Protein AF-A0AAE0RJI2-F1 (afdb_monomer)

Solvent-accessible surface area (backbone atoms only — not comparable to full-atom values): 6905 Å² total; per-residue (Å²): 132,85,81,91,80,87,67,90,76,57,84,75,58,64,64,73,76,43,55,79,78,56,48,59,52,51,67,76,56,68,64,71,87,71,71,79,82,74,79,78,66,79,65,47,81,42,82,42,79,39,78,49,92,62,34,68,56,55,50,50,55,52,59,70,72,50,71,69,60,59,46,50,56,75,22,37,71,80,96,49,65,40,64,66,55,30,51,49,53,54,52,52,48,54,52,47,54,53,56,72,50,40,43,80,42,80,43,77,85

Nearest PDB structures (foldseek):
  1zbu-assembly2_B  TM=2.950E-01  e=6.692E+00  Homo sapiens

Secondary structure (DSSP, 8-state):
-------S--HHHHTTSS-HHHHHHHHHT---S-------PPPPEEEEEE--TTHHHHHHHHHHS--SHHHHHHTEETTEE-HHHHHHHHHHHHHHHHHHH-EEEEEE-

Mean predicted aligned error: 16.99 Å

Sequence (109 aa):
MEEDGWRTGSCTLFLRYLGPTKRQLAEVYMLPAYRPLVRHSKPVLKQVKTWPAGAISALQDCFECTDWDMFREAATNGETADLKDYKSSVTSYINKCIDDVTVSKSITT

Radius of gyration: 33.74 Å; Cα contacts (8 Å, |Δi|>4): 59; chains: 1; bounding box: 72×52×76 Å

Foldseek 3Di:
DDDDDPPDDPPPVVLVPDPPVVNVVVVVPPPPPDPPPPPPDQWDKDKDWDADPCLVVQLVVVVVPDDLVVLQVVQDDDPDRDPVSSVVVVVVVSVVSSVVRIDIDIDTD

pLDDT: mean 74.76, std 18.96, range [34.97, 95.25]

Organism: NCBI:txid175788

Structure (mmCIF, N/CA/C/O backbone):
data_AF-A0AAE0RJI2-F1
#
_entry.id   AF-A0AAE0RJI2-F1
#
loop_
_atom_site.group_PDB
_atom_site.id
_atom_site.type_symbol
_atom_site.label_atom_id
_atom_site.label_alt_id
_atom_site.label_comp_id
_atom_site.label_asym_id
_atom_site.label_entity_id
_atom_site.label_seq_id
_atom_site.pdbx_PDB_ins_code
_atom_site.Cartn_x
_atom_site.Cartn_y
_atom_site.Cartn_z
_atom_site.occupancy
_atom_site.B_iso_or_equiv
_atom_site.auth_seq_id
_atom_site.auth_comp_id
_atom_site.auth_asym_id
_atom_site.auth_atom_id
_atom_site.pdbx_PDB_model_num
ATOM 1 N N . MET A 1 1 ? -21.348 -42.225 49.341 1.00 36.72 1 MET A N 1
ATOM 2 C CA . MET A 1 1 ? -21.809 -42.720 48.030 1.00 36.72 1 MET A CA 1
ATOM 3 C C . MET A 1 1 ? -23.313 -42.456 4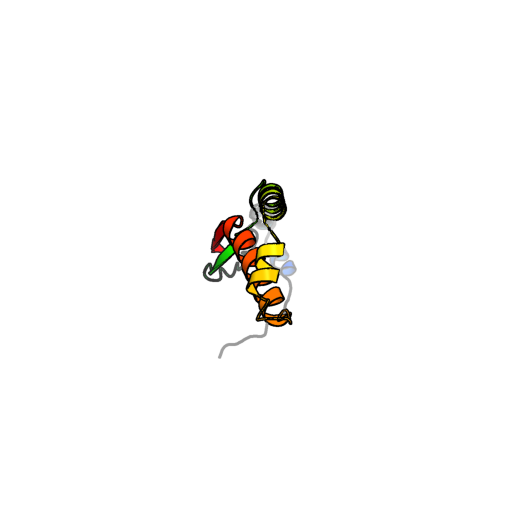7.999 1.00 36.72 1 MET A C 1
ATOM 5 O O . MET A 1 1 ? -24.077 -43.338 48.354 1.00 36.72 1 MET A O 1
ATOM 9 N N . GLU A 1 2 ? -23.827 -41.237 47.840 1.00 39.38 2 GLU A N 1
ATOM 10 C CA . GLU A 1 2 ? -23.393 -40.115 46.987 1.00 39.38 2 GLU A CA 1
ATOM 11 C C . GLU A 1 2 ? -23.169 -40.607 45.554 1.00 39.38 2 GLU A C 1
ATOM 13 O O . GLU A 1 2 ? -22.143 -41.223 45.280 1.00 39.38 2 GLU A O 1
ATOM 18 N N . GLU A 1 3 ? -24.208 -40.584 44.716 1.00 38.78 3 GLU A N 1
ATOM 19 C CA . GLU A 1 3 ? -24.489 -39.454 43.817 1.00 38.78 3 GLU A CA 1
ATOM 20 C C . GLU A 1 3 ? -25.760 -39.723 42.973 1.00 38.78 3 GLU A C 1
ATOM 22 O O . GLU A 1 3 ? -26.012 -40.831 42.503 1.00 38.78 3 GLU A O 1
ATOM 27 N N . ASP A 1 4 ? -26.543 -38.656 42.813 1.00 38.66 4 ASP A N 1
ATOM 28 C CA . ASP A 1 4 ? -27.235 -38.216 41.597 1.00 38.66 4 ASP A CA 1
ATOM 29 C C . ASP A 1 4 ? -28.350 -39.017 40.922 1.00 38.66 4 ASP A C 1
ATOM 31 O O . ASP A 1 4 ? -28.172 -40.013 40.225 1.00 38.66 4 ASP A O 1
ATOM 35 N N . GLY A 1 5 ? -29.534 -38.400 40.946 1.00 34.97 5 GLY A N 1
ATOM 36 C CA . GLY A 1 5 ? -30.610 -38.770 40.037 1.00 34.97 5 GLY A CA 1
ATOM 37 C C . GLY A 1 5 ? -31.825 -37.852 40.009 1.00 34.97 5 GLY A C 1
ATOM 38 O O . GLY A 1 5 ? -32.841 -38.255 39.449 1.00 34.97 5 GLY A O 1
ATOM 39 N N . TRP A 1 6 ? -31.781 -36.634 40.564 1.00 35.44 6 TRP A N 1
ATOM 40 C CA . TRP A 1 6 ? -32.912 -35.703 40.437 1.00 35.44 6 TRP A CA 1
ATOM 41 C C . TRP A 1 6 ? -32.786 -34.910 39.143 1.00 35.44 6 TRP A C 1
ATOM 43 O O . TRP A 1 6 ? -32.429 -33.736 39.079 1.00 35.44 6 TRP A O 1
ATOM 53 N N . ARG A 1 7 ? -33.096 -35.662 38.090 1.00 42.25 7 ARG A N 1
ATOM 54 C CA . ARG A 1 7 ? -33.506 -35.225 36.766 1.00 42.25 7 ARG A CA 1
ATOM 55 C C . ARG A 1 7 ? -34.509 -34.074 36.915 1.00 42.25 7 ARG A C 1
ATOM 57 O O . ARG A 1 7 ? -35.538 -34.234 37.563 1.00 42.25 7 ARG A O 1
ATOM 64 N N . THR A 1 8 ? -34.164 -32.929 36.329 1.00 49.72 8 THR A N 1
ATOM 65 C CA . THR A 1 8 ? -35.064 -31.877 35.818 1.00 49.72 8 THR A CA 1
ATOM 66 C C . THR A 1 8 ? -36.531 -32.039 36.228 1.00 49.72 8 THR A C 1
ATOM 68 O O . THR A 1 8 ? -37.299 -32.733 35.563 1.00 49.72 8 THR A O 1
ATOM 71 N N . GLY A 1 9 ? -36.932 -31.386 37.314 1.00 43.62 9 GLY A N 1
ATOM 72 C CA . GLY A 1 9 ? -38.291 -31.514 37.813 1.00 43.62 9 GLY A CA 1
ATOM 73 C C . GLY A 1 9 ? -38.699 -30.341 38.680 1.00 43.62 9 GLY A C 1
ATOM 74 O O . GLY A 1 9 ? -38.652 -30.418 39.898 1.00 43.62 9 GLY A O 1
ATOM 75 N N . SER A 1 10 ? -39.221 -29.303 38.027 1.00 45.28 10 SER A N 1
ATOM 76 C CA . SER A 1 10 ? -40.241 -28.426 38.608 1.00 45.28 10 SER A CA 1
ATOM 77 C C . SER A 1 10 ? -39.755 -27.355 39.602 1.00 45.28 10 SER A C 1
ATOM 79 O O . SER A 1 10 ? -40.109 -27.368 40.780 1.00 45.28 10 SER A O 1
ATOM 81 N N . CYS A 1 11 ? -39.111 -26.296 39.089 1.00 43.69 11 CYS A N 1
ATOM 82 C CA . CYS A 1 11 ? -39.137 -24.979 39.759 1.00 43.69 11 CYS A CA 1
ATOM 83 C C . CYS A 1 11 ? -40.581 -24.515 40.057 1.00 43.69 11 CYS A C 1
ATOM 85 O O . CYS A 1 11 ? -40.821 -23.753 40.989 1.00 43.69 11 CYS A O 1
ATOM 87 N N . THR A 1 12 ? -41.563 -25.029 39.313 1.00 47.31 12 THR A N 1
ATOM 88 C CA . THR A 1 12 ? -42.997 -24.787 39.501 1.00 47.31 12 THR A CA 1
ATOM 89 C C . THR A 1 12 ? -43.603 -25.426 40.755 1.00 47.31 12 THR A C 1
ATOM 91 O O . THR A 1 12 ? -44.643 -24.952 41.211 1.00 47.31 12 THR A O 1
ATOM 94 N N . LEU A 1 13 ? -42.994 -26.459 41.358 1.00 45.56 13 LEU A N 1
ATOM 95 C CA . LEU A 1 13 ? -43.565 -27.081 42.564 1.00 45.56 13 LEU A CA 1
ATOM 96 C C . LEU A 1 13 ? -43.234 -26.314 43.854 1.00 45.56 13 LEU A C 1
ATOM 98 O O . LEU A 1 13 ? -44.022 -26.349 44.801 1.00 45.56 13 LEU A O 1
ATOM 102 N N . PHE A 1 14 ? -42.114 -25.586 43.896 1.00 49.41 14 PHE A N 1
ATOM 103 C CA . PHE A 1 14 ? -41.645 -24.922 45.121 1.00 49.41 14 PHE A CA 1
ATOM 104 C C . PHE A 1 14 ? -42.508 -23.712 45.523 1.00 49.41 14 PHE A C 1
ATOM 106 O O . PHE A 1 14 ? -42.662 -23.411 46.705 1.00 49.41 14 PHE A O 1
ATOM 113 N N . LEU A 1 15 ? -43.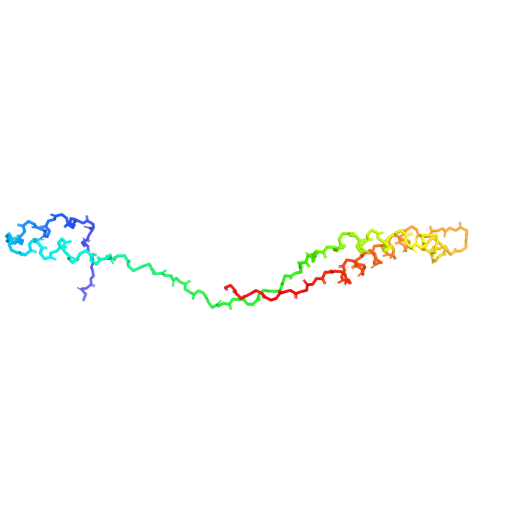157 -23.058 44.554 1.00 48.69 15 LEU A N 1
ATOM 114 C CA . LEU A 1 15 ? -44.044 -21.915 44.806 1.00 48.69 15 LEU A CA 1
ATOM 115 C C . LEU A 1 15 ? -45.398 -22.319 45.410 1.00 48.69 15 LEU A C 1
ATOM 117 O O . LEU A 1 15 ? -46.065 -21.501 46.049 1.00 48.69 15 LEU A O 1
ATOM 121 N N . ARG A 1 16 ? -45.814 -23.584 45.254 1.00 50.44 16 ARG A N 1
ATOM 122 C CA . ARG A 1 16 ? -47.115 -24.059 45.752 1.00 50.44 16 ARG A CA 1
ATOM 123 C C . ARG A 1 16 ? -47.114 -24.301 47.266 1.00 50.44 16 ARG A C 1
ATOM 125 O O . ARG A 1 16 ? -48.156 -24.121 47.889 1.00 50.44 16 ARG A O 1
ATOM 132 N N . TYR A 1 17 ? -45.951 -24.612 47.847 1.00 51.16 17 TYR A N 1
ATOM 133 C CA . TYR A 1 17 ? -45.755 -24.850 49.288 1.00 51.16 17 TYR A CA 1
ATOM 134 C C . TYR A 1 17 ? -45.560 -23.579 50.122 1.00 51.16 17 TYR A C 1
ATOM 136 O O . TYR A 1 17 ? -45.652 -23.614 51.348 1.00 51.16 17 TYR A O 1
ATOM 144 N N . LEU A 1 18 ? -45.294 -22.444 49.480 1.00 52.84 18 LEU A N 1
ATOM 145 C CA . LEU A 1 18 ? -45.110 -21.175 50.169 1.00 52.84 18 LEU A CA 1
ATOM 146 C C . LEU A 1 18 ? -46.473 -20.492 50.325 1.00 52.84 18 LEU A C 1
ATOM 148 O O . LEU A 1 18 ? -47.169 -20.235 49.341 1.00 52.84 18 LEU A O 1
ATOM 152 N N . GLY A 1 19 ? -46.871 -20.232 51.575 1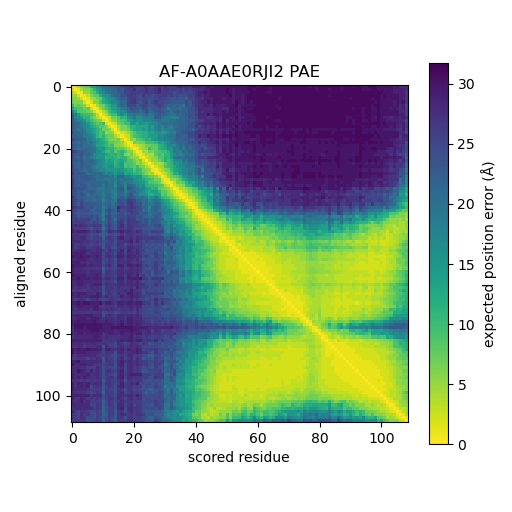.00 59.72 19 GLY A N 1
ATOM 153 C CA . GLY A 1 19 ? -48.088 -19.488 51.906 1.00 59.72 19 GLY A CA 1
ATOM 154 C C . GLY A 1 19 ? -48.104 -18.077 51.290 1.00 59.72 19 GLY A C 1
ATOM 155 O O . GLY A 1 19 ? -47.058 -17.575 50.871 1.00 59.72 19 GLY A O 1
ATOM 156 N N . PRO A 1 20 ? -49.274 -17.416 51.236 1.00 57.84 20 PRO A N 1
ATOM 157 C CA . PRO A 1 20 ? -49.498 -16.187 50.462 1.00 57.84 20 PRO A CA 1
ATOM 158 C C . PRO A 1 20 ? -48.497 -15.058 50.765 1.00 57.84 20 PRO A C 1
ATOM 160 O O . PRO A 1 20 ? -48.058 -14.365 49.852 1.00 57.84 20 PRO A O 1
ATOM 163 N N . THR A 1 21 ? -48.037 -14.938 52.011 1.00 54.53 21 THR A N 1
ATOM 164 C CA . THR A 1 21 ? -47.059 -13.927 52.449 1.00 54.53 21 THR A CA 1
ATOM 165 C C . THR A 1 21 ? -45.642 -14.170 51.918 1.00 54.53 21 THR A C 1
ATOM 167 O O . THR A 1 21 ? -44.883 -13.229 51.717 1.00 54.53 21 THR A O 1
ATOM 170 N N . LYS A 1 22 ? -45.267 -15.431 51.664 1.00 54.22 22 LYS A N 1
ATOM 171 C CA . LYS A 1 22 ? -43.936 -15.794 51.147 1.00 54.22 22 LYS A CA 1
ATOM 172 C C . LYS A 1 22 ? -43.855 -15.748 49.619 1.00 54.22 22 LYS A C 1
ATOM 174 O O . LYS A 1 22 ? -42.755 -15.690 49.081 1.00 54.22 22 LYS A O 1
ATOM 179 N N . ARG A 1 23 ? -45.002 -15.741 48.927 1.00 54.47 23 ARG A N 1
ATOM 180 C CA . ARG A 1 23 ? -45.076 -15.598 47.462 1.00 54.47 23 ARG A CA 1
ATOM 181 C C . ARG A 1 23 ? -44.723 -14.182 47.011 1.00 54.47 23 ARG A C 1
ATOM 183 O O . ARG A 1 23 ? -43.927 -14.035 46.095 1.00 54.47 23 ARG A O 1
ATOM 190 N N . GLN A 1 24 ? -45.220 -13.161 47.712 1.00 56.44 24 GLN A N 1
ATOM 191 C CA . GLN A 1 24 ? -44.918 -11.763 47.372 1.00 56.44 24 GLN A CA 1
ATOM 192 C C . GLN A 1 24 ? -43.441 -11.401 47.567 1.00 56.44 24 GLN A C 1
ATOM 194 O O . GLN A 1 24 ? -42.879 -10.634 46.793 1.00 56.44 24 GLN A O 1
ATOM 199 N N . LEU A 1 25 ? -42.775 -12.002 48.558 1.00 52.41 25 LEU A N 1
ATOM 200 C CA . LEU A 1 25 ? -41.336 -11.816 48.749 1.00 52.41 25 LEU A CA 1
ATOM 201 C C . LEU A 1 25 ? -40.522 -12.424 47.599 1.00 52.41 25 LEU A C 1
ATOM 203 O O . LEU A 1 25 ? -39.526 -11.837 47.206 1.00 52.41 25 LEU A O 1
ATOM 207 N N . ALA A 1 26 ? -40.944 -13.553 47.024 1.00 54.59 26 ALA A N 1
ATOM 208 C CA . ALA A 1 26 ? -40.243 -14.175 45.898 1.00 54.59 26 ALA A CA 1
ATOM 209 C C . ALA A 1 26 ? -40.403 -13.392 44.580 1.00 54.59 26 ALA A C 1
ATOM 211 O O . ALA A 1 26 ? -39.490 -13.390 43.761 1.00 54.59 26 ALA A O 1
ATOM 212 N N . GLU A 1 27 ? -41.534 -12.707 44.390 1.00 55.91 27 GLU A N 1
ATOM 213 C CA . GLU A 1 27 ? -41.794 -11.867 43.212 1.00 55.91 27 GLU A CA 1
ATOM 214 C C . GLU A 1 27 ? -41.013 -10.543 43.261 1.00 55.91 27 GLU A C 1
ATOM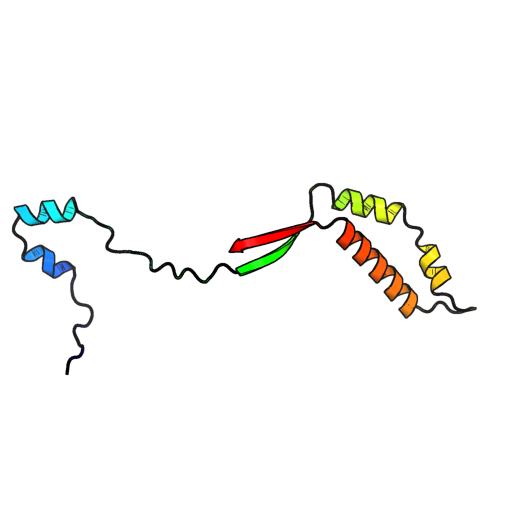 216 O O . GLU A 1 27 ? -40.480 -10.096 42.248 1.00 55.91 27 GLU A O 1
ATOM 221 N N . VAL A 1 28 ? -40.850 -9.962 44.457 1.00 60.69 28 VAL A N 1
ATOM 222 C CA . VAL A 1 28 ? -40.001 -8.775 44.676 1.00 60.69 28 VAL A CA 1
ATOM 223 C C . VAL A 1 28 ? -38.504 -9.134 44.671 1.00 60.69 28 VAL A C 1
ATOM 225 O O . VAL A 1 28 ? -37.687 -8.346 44.202 1.00 60.69 28 VAL A O 1
ATOM 228 N N . TYR A 1 29 ? -38.130 -10.339 45.119 1.00 58.12 29 TYR A N 1
ATOM 229 C CA . TYR A 1 29 ? -36.762 -10.876 45.054 1.00 58.12 29 TYR A CA 1
ATOM 230 C C . TYR A 1 29 ? -36.522 -11.727 43.798 1.00 58.12 29 TYR A C 1
ATOM 232 O O . TYR A 1 29 ? -35.873 -12.775 43.872 1.00 58.12 29 TYR A O 1
ATOM 240 N N . MET A 1 30 ? -36.974 -11.262 42.627 1.00 57.59 30 MET A N 1
ATOM 241 C CA . MET A 1 30 ? -36.462 -11.739 41.336 1.00 57.59 30 MET A CA 1
ATOM 242 C C . MET A 1 30 ? -34.984 -11.346 41.181 1.00 57.59 30 MET A C 1
ATOM 244 O O . MET A 1 30 ? -34.600 -10.517 40.360 1.00 57.59 30 MET A O 1
ATOM 248 N N . LEU A 1 31 ? -34.125 -11.956 41.993 1.00 61.69 31 LEU A N 1
ATOM 249 C CA . LEU A 1 31 ? -32.715 -12.060 41.694 1.00 61.69 31 LEU A CA 1
ATOM 250 C C . LEU A 1 31 ? -32.637 -12.912 40.428 1.00 61.69 31 LEU A C 1
ATOM 252 O O . LEU A 1 31 ? -33.164 -14.030 40.431 1.00 61.69 31 LEU A O 1
ATOM 256 N N . PRO A 1 32 ? -32.011 -12.431 39.343 1.00 52.31 32 PRO A N 1
ATOM 257 C CA . PRO A 1 32 ? -31.749 -13.293 38.214 1.00 52.31 32 PRO A CA 1
ATOM 258 C C . PRO A 1 32 ? -30.882 -14.438 38.741 1.00 52.31 32 PRO A C 1
ATOM 260 O O . PRO A 1 32 ? -29.702 -14.267 39.037 1.00 52.31 32 PRO A O 1
ATOM 263 N N . ALA A 1 33 ? -31.474 -15.629 38.865 1.00 57.12 33 ALA A N 1
ATOM 264 C CA . ALA A 1 33 ? -30.762 -16.865 39.194 1.00 57.12 33 ALA A CA 1
ATOM 265 C C . ALA A 1 33 ? -29.725 -17.229 38.112 1.00 57.12 33 ALA A C 1
ATOM 267 O O . ALA A 1 33 ? -28.973 -18.191 38.238 1.00 57.12 33 ALA A O 1
ATOM 268 N N . TYR A 1 34 ? -29.672 -16.435 37.046 1.00 59.62 34 TYR A N 1
ATOM 269 C CA . TYR A 1 34 ? -28.684 -16.498 36.004 1.00 59.62 34 TYR A CA 1
ATOM 270 C C . TYR A 1 34 ? -27.486 -15.610 36.351 1.00 59.62 34 TYR A C 1
ATOM 272 O O . TYR A 1 34 ? -27.446 -14.423 36.028 1.00 59.62 34 TYR A O 1
ATOM 280 N N . ARG A 1 35 ? -26.477 -16.203 36.995 1.00 61.50 35 ARG A N 1
ATOM 281 C CA . ARG A 1 35 ? -25.108 -15.683 36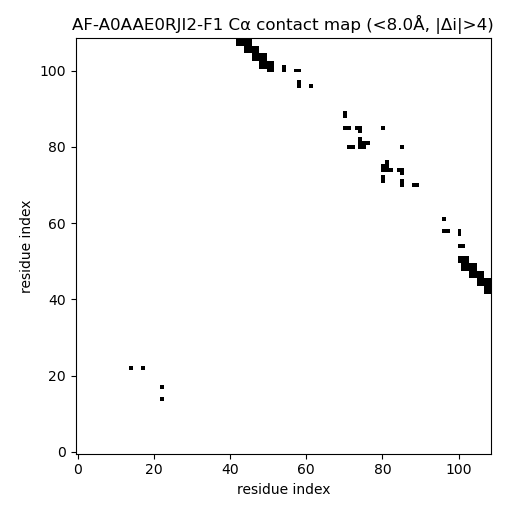.917 1.00 61.50 35 ARG A CA 1
ATOM 282 C C . ARG A 1 35 ? -24.510 -16.226 35.621 1.00 61.50 35 ARG A C 1
ATOM 284 O O . ARG A 1 35 ? -24.214 -17.422 35.583 1.00 61.50 35 ARG A O 1
ATOM 291 N N . PRO A 1 36 ? -24.346 -15.422 34.556 1.00 60.56 36 PRO A N 1
ATOM 292 C CA . PRO A 1 36 ? -23.611 -15.889 33.394 1.00 60.56 36 PRO A CA 1
ATOM 293 C C . PRO A 1 36 ? -22.210 -16.286 33.861 1.00 60.56 36 PRO A C 1
ATOM 295 O O . PRO A 1 36 ? -21.463 -15.467 34.396 1.00 60.56 36 PRO A O 1
ATOM 298 N N . LEU A 1 37 ? -21.865 -17.561 33.686 1.00 63.50 37 LEU A N 1
ATOM 299 C CA . LEU A 1 37 ? -20.499 -18.051 33.831 1.00 63.50 37 LEU A CA 1
ATOM 300 C C . LEU A 1 37 ? -19.695 -17.492 32.653 1.00 63.50 37 LEU A C 1
ATOM 302 O O . LEU A 1 37 ? -19.424 -18.195 31.680 1.00 63.50 37 LEU A O 1
ATOM 306 N N . VAL A 1 38 ? -19.363 -16.200 32.706 1.00 65.56 38 VAL A N 1
ATOM 307 C CA . VAL A 1 38 ? -18.441 -15.588 31.754 1.00 65.56 38 VAL A CA 1
ATOM 308 C C . VAL A 1 38 ? -17.088 -16.219 32.035 1.00 65.56 38 VAL A C 1
ATOM 310 O O . VAL A 1 38 ? -16.392 -15.874 32.989 1.00 65.56 38 VAL A O 1
ATOM 313 N N . ARG A 1 39 ? -16.738 -17.217 31.224 1.00 58.03 39 ARG A N 1
ATOM 314 C CA . ARG A 1 39 ? -15.386 -17.755 31.170 1.00 58.03 39 ARG A CA 1
ATOM 315 C C . ARG A 1 39 ? -14.496 -16.641 30.633 1.00 58.03 39 ARG A C 1
ATOM 317 O O . ARG A 1 39 ? -14.321 -16.518 29.427 1.00 58.03 39 ARG A O 1
ATOM 324 N N . HIS A 1 40 ? -13.965 -15.818 31.531 1.00 63.59 40 HIS A N 1
ATOM 325 C CA . HIS A 1 40 ? -12.867 -14.921 31.210 1.00 63.59 40 HIS A CA 1
ATOM 326 C C . HIS A 1 40 ? -11.656 -15.799 30.887 1.00 63.59 40 HIS A C 1
ATOM 328 O O . HIS A 1 40 ? -10.921 -16.232 31.776 1.00 63.59 40 HIS A O 1
ATOM 334 N N . SER A 1 41 ? -11.473 -16.128 29.608 1.00 67.75 41 SER A N 1
ATOM 335 C CA . SER A 1 41 ? -10.159 -16.538 29.130 1.00 67.75 41 SER A CA 1
ATOM 336 C C . SER A 1 41 ? -9.181 -15.414 29.446 1.00 67.75 41 SER A C 1
ATOM 338 O O . SER A 1 41 ? -9.553 -14.240 29.412 1.00 67.75 41 SER A O 1
ATOM 340 N N . LYS A 1 42 ? -7.935 -15.764 29.777 1.00 74.81 42 LYS A N 1
ATOM 341 C CA . LYS A 1 42 ? -6.900 -14.750 29.983 1.00 74.81 42 LYS A CA 1
ATOM 342 C C . LYS A 1 42 ? -6.846 -13.856 28.743 1.00 74.81 42 LYS A C 1
ATOM 344 O O . LYS A 1 42 ? -6.795 -14.418 27.644 1.00 74.81 42 LYS A O 1
ATOM 349 N N . PRO A 1 43 ? -6.864 -12.525 28.915 1.00 74.00 43 PRO A N 1
ATOM 350 C CA . PRO A 1 43 ? -6.874 -11.643 27.777 1.00 74.00 43 PRO A CA 1
ATOM 351 C C . PRO A 1 43 ? -5.642 -11.890 26.909 1.00 74.00 43 PRO A C 1
ATOM 353 O O . PRO A 1 43 ? -4.518 -11.924 27.420 1.00 74.00 43 PRO A O 1
ATOM 356 N N . VAL A 1 44 ? -5.850 -12.104 25.612 1.00 81.75 44 VAL A N 1
ATOM 357 C CA . VAL A 1 44 ? -4.754 -12.354 24.669 1.00 81.75 44 VAL A CA 1
ATOM 358 C C . VAL A 1 44 ? -4.412 -11.047 23.978 1.00 81.75 44 VAL A C 1
ATOM 360 O O . VAL A 1 44 ? -5.271 -10.415 23.363 1.00 81.75 44 VAL A O 1
ATOM 363 N N . LEU A 1 45 ? -3.140 -10.657 24.056 1.00 81.62 45 LEU A N 1
ATOM 364 C CA . LEU A 1 45 ? -2.618 -9.536 23.289 1.00 81.62 45 LEU A CA 1
ATOM 365 C C . LEU A 1 45 ? -2.545 -9.937 21.813 1.00 81.62 45 LEU A C 1
ATOM 367 O O . LEU A 1 45 ? -1.787 -10.835 21.443 1.00 81.62 45 LEU A O 1
ATOM 371 N N . LYS A 1 46 ? -3.321 -9.264 20.967 1.00 84.81 46 LYS A N 1
ATOM 372 C CA . LYS A 1 46 ? -3.278 -9.432 19.513 1.00 84.81 46 LYS A CA 1
ATOM 373 C C . LYS A 1 46 ? -2.718 -8.170 18.878 1.00 84.81 46 LYS A C 1
ATOM 375 O O . LYS A 1 46 ? -3.191 -7.072 19.162 1.00 84.81 46 LYS A O 1
ATOM 380 N N . GLN A 1 47 ? -1.724 -8.326 18.011 1.00 83.94 47 GLN A N 1
ATOM 381 C CA . GLN A 1 47 ? -1.270 -7.240 17.150 1.00 83.94 47 GLN A CA 1
ATOM 382 C C . GLN A 1 47 ? -2.078 -7.250 15.858 1.00 83.94 47 GLN A C 1
ATOM 384 O O . GLN A 1 47 ? -2.169 -8.273 15.182 1.00 83.94 47 GLN A O 1
ATOM 389 N N . VAL A 1 48 ? -2.669 -6.105 15.528 1.00 86.25 48 VAL A N 1
ATOM 390 C CA . VAL A 1 48 ? -3.457 -5.919 14.310 1.00 86.25 48 VAL A CA 1
ATOM 391 C C . VAL A 1 48 ? -2.881 -4.743 13.534 1.00 86.25 48 VAL A C 1
ATOM 393 O O . VAL A 1 48 ? -2.793 -3.632 14.059 1.00 86.25 48 VAL A O 1
ATOM 396 N N . LYS A 1 49 ? -2.506 -4.976 12.272 1.00 89.00 49 LYS A N 1
ATOM 397 C CA . LYS A 1 49 ? -2.182 -3.896 11.333 1.00 89.00 49 LYS A CA 1
ATOM 398 C C . LYS A 1 49 ? -3.483 -3.265 10.845 1.00 89.00 49 LYS A C 1
ATOM 400 O O . LYS A 1 49 ? -4.392 -3.970 10.414 1.00 89.00 49 LYS A O 1
ATOM 405 N N . THR A 1 50 ? -3.593 -1.948 10.958 1.00 89.69 50 THR A N 1
ATOM 406 C CA . THR A 1 50 ? -4.771 -1.181 10.534 1.00 89.69 50 THR A CA 1
ATOM 407 C C . THR A 1 50 ? -4.353 -0.059 9.596 1.00 89.69 50 THR A C 1
ATOM 409 O O . THR A 1 50 ? -3.345 0.605 9.829 1.00 89.69 50 THR A O 1
ATOM 412 N N . TRP A 1 51 ? -5.168 0.179 8.573 1.00 92.25 51 TRP A N 1
ATOM 413 C CA . TRP A 1 51 ? -5.036 1.304 7.655 1.00 92.25 51 TRP A CA 1
ATOM 414 C C . TRP A 1 51 ? -5.568 2.590 8.307 1.00 92.25 51 TRP A C 1
ATOM 416 O O . TRP A 1 51 ? -6.756 2.642 8.644 1.00 92.25 51 TRP A O 1
ATOM 426 N N . PRO A 1 52 ? -4.725 3.609 8.551 1.00 89.62 52 PRO A N 1
ATOM 427 C CA . PRO A 1 52 ? -5.184 4.895 9.062 1.00 89.62 52 PRO A CA 1
ATOM 428 C C . PRO A 1 52 ? -5.947 5.693 7.991 1.00 89.62 52 PRO A C 1
ATOM 430 O O . PRO A 1 52 ? -5.913 5.383 6.798 1.00 89.62 52 PRO A O 1
ATOM 433 N N . ALA A 1 53 ? -6.645 6.749 8.417 1.00 92.12 53 ALA A N 1
ATOM 434 C CA . ALA A 1 53 ? -7.279 7.681 7.488 1.00 92.12 53 ALA A CA 1
ATOM 435 C C . ALA A 1 53 ? -6.216 8.325 6.583 1.00 92.12 53 ALA A C 1
ATOM 437 O O . ALA A 1 53 ? -5.161 8.731 7.062 1.00 92.12 53 ALA A O 1
ATOM 438 N N . GLY A 1 54 ? -6.486 8.392 5.278 1.00 90.25 54 GLY A N 1
ATOM 439 C CA . GLY A 1 54 ? -5.537 8.918 4.292 1.00 90.25 54 GLY A CA 1
ATOM 440 C C . GLY A 1 54 ? -4.473 7.923 3.814 1.00 90.25 54 GLY A C 1
ATOM 441 O O . GLY A 1 54 ? -3.733 8.251 2.895 1.00 90.25 54 GLY A O 1
ATOM 442 N N . ALA A 1 55 ? -4.426 6.695 4.343 1.00 92.19 55 ALA A N 1
ATOM 443 C CA . ALA A 1 55 ? -3.431 5.709 3.915 1.00 92.19 55 ALA A CA 1
ATOM 444 C C . ALA A 1 55 ? -3.550 5.317 2.434 1.00 92.19 55 ALA A C 1
ATOM 446 O O . ALA A 1 55 ? -2.549 5.036 1.788 1.00 92.19 55 ALA A O 1
ATOM 447 N N . ILE A 1 56 ? -4.770 5.335 1.885 1.00 92.12 56 ILE A N 1
ATOM 448 C CA . ILE A 1 56 ? -5.006 5.091 0.456 1.00 92.12 56 ILE A CA 1
ATOM 449 C C . ILE A 1 56 ? -4.399 6.216 -0.389 1.00 92.12 56 ILE A C 1
ATOM 451 O O . ILE A 1 56 ? -3.702 5.921 -1.349 1.00 92.12 56 ILE A O 1
ATOM 455 N N . SER A 1 57 ? -4.607 7.480 0.000 1.00 93.19 57 SER A N 1
ATOM 456 C CA . SER A 1 57 ? -4.015 8.637 -0.688 1.00 93.19 57 SER A CA 1
ATOM 457 C C . SER A 1 57 ? -2.493 8.566 -0.644 1.00 93.19 57 SER A C 1
ATOM 459 O O . SER A 1 57 ? -1.847 8.666 -1.674 1.00 93.19 57 SER A O 1
ATOM 461 N N . ALA A 1 58 ? -1.922 8.284 0.530 1.00 91.94 58 ALA A N 1
ATOM 462 C CA . ALA A 1 58 ? -0.478 8.157 0.682 1.00 91.94 58 ALA A CA 1
ATOM 463 C C . ALA A 1 58 ? 0.112 7.011 -0.164 1.00 91.94 58 ALA A C 1
ATOM 465 O O . ALA A 1 58 ? 1.206 7.153 -0.703 1.00 91.94 58 ALA A O 1
ATOM 466 N N . LEU A 1 59 ? -0.602 5.887 -0.321 1.00 94.25 59 LEU A N 1
ATOM 467 C CA . LEU A 1 59 ? -0.189 4.824 -1.246 1.00 94.25 59 LEU A CA 1
ATOM 468 C C . LEU A 1 59 ? -0.261 5.258 -2.706 1.00 94.25 59 LEU A C 1
ATOM 470 O O . LEU A 1 59 ? 0.644 4.934 -3.469 1.00 94.25 59 LEU A O 1
ATOM 474 N N . GLN A 1 60 ? -1.333 5.951 -3.093 1.00 93.94 60 GLN A N 1
ATOM 475 C CA . GLN A 1 60 ? -1.497 6.459 -4.454 1.00 93.94 60 GLN A CA 1
ATOM 476 C C . GLN A 1 60 ? -0.352 7.407 -4.804 1.00 93.94 60 GLN A C 1
ATOM 478 O O . GLN A 1 60 ? 0.349 7.156 -5.780 1.00 93.94 60 GLN A O 1
ATOM 483 N N . ASP A 1 61 ? -0.079 8.388 -3.942 1.00 93.94 61 ASP A N 1
ATOM 484 C CA . ASP A 1 61 ? 1.027 9.333 -4.115 1.00 93.94 61 ASP A CA 1
ATOM 485 C C . ASP A 1 61 ? 2.375 8.599 -4.222 1.00 93.94 61 ASP A C 1
ATOM 487 O O . ASP A 1 61 ? 3.209 8.918 -5.071 1.00 93.94 61 ASP A O 1
ATOM 491 N N . CYS A 1 62 ? 2.583 7.567 -3.393 1.00 92.19 62 CYS A N 1
ATOM 492 C CA . CYS A 1 62 ? 3.797 6.756 -3.419 1.00 92.19 62 CYS A CA 1
ATOM 493 C C . CYS A 1 62 ? 3.975 6.040 -4.767 1.00 92.19 62 CYS A C 1
ATOM 495 O O . CYS A 1 62 ? 5.062 6.084 -5.341 1.00 92.19 62 CYS A O 1
ATOM 497 N N . PHE A 1 63 ? 2.916 5.435 -5.309 1.00 92.94 63 PHE A N 1
ATOM 498 C CA . PHE A 1 63 ? 2.968 4.719 -6.587 1.00 92.94 63 PHE A CA 1
ATOM 499 C C . PHE A 1 63 ? 3.041 5.642 -7.806 1.00 92.94 63 PHE A C 1
ATOM 501 O O . PHE A 1 63 ? 3.665 5.266 -8.798 1.00 92.94 63 PHE A O 1
ATOM 508 N N . GLU A 1 64 ? 2.452 6.837 -7.737 1.00 93.75 64 GLU A N 1
ATOM 509 C CA . GLU A 1 64 ? 2.547 7.853 -8.793 1.00 93.75 64 GLU A CA 1
ATOM 510 C C . GLU A 1 64 ? 3.950 8.461 -8.884 1.00 93.75 64 GLU A C 1
ATOM 512 O O . GLU A 1 64 ? 4.443 8.717 -9.980 1.00 93.75 64 GLU A O 1
ATOM 517 N N . CYS A 1 65 ? 4.619 8.649 -7.745 1.00 90.56 65 CYS A N 1
ATOM 518 C CA . CYS A 1 65 ? 5.982 9.180 -7.703 1.00 90.56 65 CYS A CA 1
ATOM 519 C C . CYS A 1 65 ? 7.062 8.121 -7.982 1.00 90.56 65 CYS A C 1
ATOM 521 O O . CYS A 1 65 ? 8.242 8.462 -8.073 1.00 90.56 65 CYS A O 1
ATOM 523 N N . THR A 1 66 ? 6.692 6.840 -8.062 1.00 92.50 66 THR A N 1
ATOM 524 C CA . THR A 1 66 ? 7.652 5.749 -8.248 1.00 92.50 66 THR A CA 1
ATOM 525 C C . THR A 1 66 ? 8.027 5.596 -9.715 1.00 92.50 66 THR A C 1
ATOM 527 O O . THR A 1 66 ? 7.169 5.374 -10.567 1.00 92.50 66 THR A O 1
ATOM 530 N N . ASP A 1 67 ? 9.328 5.622 -9.997 1.00 93.12 67 ASP A N 1
ATOM 531 C CA . ASP A 1 67 ? 9.859 5.219 -11.294 1.00 93.12 67 ASP A CA 1
ATOM 532 C C . ASP A 1 67 ? 9.858 3.685 -11.416 1.00 93.12 67 ASP A C 1
ATOM 534 O O . ASP A 1 67 ? 10.650 2.976 -10.785 1.00 93.12 67 ASP A O 1
ATOM 538 N N . TRP A 1 68 ? 8.929 3.164 -12.219 1.00 91.88 68 TRP A N 1
ATOM 539 C CA . TRP A 1 68 ? 8.769 1.729 -12.451 1.00 91.88 68 TRP A CA 1
ATOM 540 C C . TRP A 1 68 ? 9.818 1.148 -13.403 1.00 91.88 68 TRP A C 1
ATOM 542 O O . TRP A 1 68 ? 10.064 -0.065 -13.364 1.00 91.88 68 TRP A O 1
ATOM 552 N N . ASP A 1 69 ? 10.442 1.982 -14.237 1.00 90.50 69 ASP A N 1
ATOM 553 C CA . ASP A 1 69 ? 11.459 1.535 -15.186 1.00 90.50 69 ASP A CA 1
ATOM 554 C C . ASP A 1 69 ? 12.783 1.243 -14.481 1.00 90.50 69 ASP A C 1
ATOM 556 O O . ASP A 1 69 ? 13.466 0.288 -14.853 1.00 90.50 69 ASP A O 1
ATOM 560 N N . MET A 1 70 ? 13.060 1.903 -13.354 1.00 91.38 70 MET A N 1
ATOM 561 C CA . MET A 1 70 ? 14.192 1.566 -12.482 1.00 91.38 70 MET A CA 1
ATOM 562 C C . MET A 1 70 ? 14.198 0.081 -12.065 1.00 91.38 70 MET A C 1
ATOM 564 O O . MET A 1 70 ? 15.254 -0.550 -12.014 1.00 91.38 70 MET A O 1
ATOM 568 N N . PHE A 1 71 ? 13.031 -0.522 -11.800 1.00 90.38 71 PHE A N 1
ATOM 569 C CA . PHE A 1 71 ? 12.948 -1.954 -11.474 1.00 90.38 71 PHE A CA 1
ATOM 570 C C . PHE A 1 71 ? 13.248 -2.841 -12.684 1.00 90.38 71 PHE A C 1
ATOM 572 O O . PHE A 1 71 ? 13.817 -3.924 -12.537 1.00 90.38 71 PHE A O 1
ATOM 579 N N . ARG A 1 72 ? 12.857 -2.397 -13.882 1.00 87.56 72 ARG A N 1
ATOM 580 C CA . ARG A 1 72 ? 13.111 -3.111 -15.137 1.00 87.56 72 ARG A CA 1
ATOM 581 C C . ARG A 1 72 ? 14.598 -3.089 -15.467 1.00 87.56 72 ARG A C 1
ATOM 583 O O . ARG A 1 72 ? 15.152 -4.133 -15.798 1.00 87.56 72 ARG A O 1
ATOM 590 N N . GLU A 1 73 ? 15.237 -1.933 -15.331 1.00 89.12 73 GLU A N 1
ATOM 591 C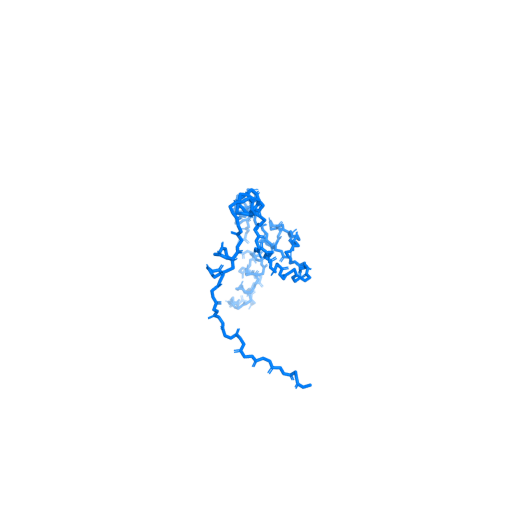 CA . GLU A 1 73 ? 16.679 -1.773 -15.520 1.00 89.12 73 GLU A CA 1
ATOM 592 C C . GLU A 1 73 ? 17.466 -2.605 -14.504 1.00 89.12 73 GLU A C 1
ATOM 594 O O . GLU A 1 73 ? 18.350 -3.364 -14.892 1.00 89.12 73 GLU A O 1
ATOM 599 N N . ALA A 1 74 ? 17.083 -2.561 -13.223 1.00 86.94 74 ALA A N 1
ATOM 600 C CA . ALA A 1 74 ? 17.736 -3.336 -12.167 1.00 86.94 74 ALA A CA 1
ATOM 601 C C . ALA A 1 74 ? 17.611 -4.861 -12.348 1.00 86.94 74 ALA A C 1
ATOM 603 O O . ALA A 1 74 ? 18.478 -5.605 -11.898 1.00 86.94 74 ALA A O 1
ATOM 604 N N . ALA A 1 75 ? 16.542 -5.331 -12.995 1.00 87.00 75 ALA A N 1
ATOM 605 C CA . ALA A 1 75 ? 16.337 -6.745 -13.308 1.00 87.00 75 ALA A CA 1
ATOM 606 C C . ALA A 1 75 ? 16.939 -7.165 -14.663 1.00 87.00 75 ALA A C 1
ATOM 608 O O . ALA A 1 75 ? 16.856 -8.336 -15.042 1.00 87.00 75 ALA A O 1
ATOM 609 N N . THR A 1 76 ? 17.511 -6.228 -15.423 1.00 87.06 76 THR A N 1
ATOM 610 C CA . THR A 1 76 ? 18.080 -6.502 -16.744 1.00 87.06 76 THR A CA 1
ATOM 611 C C . THR A 1 76 ? 19.564 -6.819 -16.628 1.00 87.06 76 THR A C 1
ATOM 613 O O . THR A 1 76 ? 20.399 -5.944 -16.421 1.00 87.06 76 THR A O 1
ATOM 616 N N . ASN A 1 77 ? 19.900 -8.095 -16.818 1.00 78.69 77 ASN A N 1
ATOM 617 C CA . ASN A 1 77 ? 21.278 -8.572 -16.855 1.00 78.69 77 ASN A CA 1
ATOM 618 C C . ASN A 1 77 ? 21.676 -8.813 -18.320 1.00 78.69 77 ASN A C 1
ATOM 620 O O . ASN A 1 77 ? 21.561 -9.928 -18.830 1.00 78.69 77 ASN A O 1
ATOM 624 N N . GLY A 1 78 ? 22.111 -7.762 -19.021 1.00 78.25 78 GLY A N 1
ATOM 625 C CA . GLY A 1 78 ? 22.444 -7.830 -20.452 1.00 78.25 78 GLY A CA 1
ATOM 626 C C . GLY A 1 78 ? 21.221 -7.619 -21.352 1.00 78.25 78 GLY A C 1
ATOM 627 O O . GLY A 1 78 ? 20.530 -6.619 -21.208 1.00 78.25 78 GLY A O 1
ATOM 628 N N . GLU A 1 79 ? 20.950 -8.527 -22.296 1.00 72.38 79 GLU A N 1
ATOM 629 C CA . GLU A 1 79 ? 19.817 -8.397 -23.239 1.00 72.38 79 GLU A CA 1
ATOM 630 C C . GLU A 1 79 ? 18.489 -8.969 -22.714 1.00 72.38 79 GLU A C 1
ATOM 632 O O . GLU A 1 79 ? 17.437 -8.753 -23.316 1.00 72.38 79 GLU A O 1
ATOM 637 N N . THR A 1 80 ? 18.507 -9.700 -21.595 1.00 74.00 80 THR A N 1
ATOM 638 C CA . THR A 1 80 ? 17.312 -10.356 -21.048 1.00 74.00 80 THR A CA 1
ATOM 639 C C . THR A 1 80 ? 16.977 -9.829 -19.660 1.00 74.00 80 THR A C 1
ATOM 641 O O . THR A 1 80 ? 17.775 -9.954 -18.730 1.00 74.00 80 THR A O 1
ATOM 644 N N . ALA A 1 81 ? 15.769 -9.285 -19.513 1.00 76.50 81 ALA A N 1
ATOM 645 C CA . ALA A 1 81 ? 15.200 -8.950 -18.215 1.00 76.50 81 ALA A CA 1
ATOM 646 C C . ALA A 1 81 ? 14.797 -10.229 -17.470 1.00 76.50 81 ALA A C 1
ATOM 648 O O . ALA A 1 81 ? 13.983 -11.011 -17.975 1.00 76.50 81 ALA A O 1
ATOM 649 N N . ASP A 1 82 ? 15.333 -10.438 -16.266 1.00 86.56 82 ASP A N 1
ATOM 650 C CA . ASP A 1 82 ? 14.862 -11.512 -15.399 1.00 86.56 82 ASP A CA 1
ATOM 651 C C . ASP A 1 82 ? 13.512 -11.121 -14.783 1.00 86.56 82 ASP A C 1
ATOM 653 O O . ASP A 1 82 ? 13.407 -10.333 -13.839 1.00 86.56 82 ASP A O 1
ATOM 657 N N . LEU A 1 83 ? 12.445 -11.704 -15.330 1.00 89.06 83 LEU A N 1
ATOM 658 C CA . LEU A 1 83 ? 11.076 -11.502 -14.862 1.00 89.06 83 LEU A CA 1
ATOM 659 C C . LEU A 1 83 ? 10.912 -11.847 -13.377 1.00 89.06 83 LEU A C 1
ATOM 661 O O . LEU A 1 83 ? 10.087 -11.234 -12.690 1.00 89.06 83 LEU A O 1
ATOM 665 N N . LYS A 1 84 ? 11.649 -12.843 -12.877 1.00 89.50 84 LYS A N 1
ATOM 666 C CA . LYS A 1 84 ? 11.526 -13.278 -11.486 1.00 89.50 84 LYS A CA 1
ATOM 667 C C . LYS A 1 84 ? 12.057 -12.203 -10.544 1.00 89.50 84 LYS A C 1
ATOM 669 O O . LYS A 1 84 ? 11.367 -11.858 -9.582 1.00 89.50 84 LYS A O 1
ATOM 674 N N . ASP A 1 85 ? 13.220 -11.649 -10.858 1.00 88.38 85 ASP A N 1
ATOM 675 C CA . ASP A 1 85 ? 13.852 -10.589 -10.076 1.00 88.38 85 ASP A CA 1
ATOM 676 C C . ASP A 1 85 ? 13.077 -9.270 -10.184 1.00 88.38 85 ASP A C 1
ATOM 678 O O . ASP A 1 85 ? 12.827 -8.614 -9.166 1.00 88.38 85 ASP A O 1
ATOM 682 N N . TYR A 1 86 ? 12.558 -8.942 -11.371 1.00 91.31 86 TYR A N 1
ATOM 683 C CA . TYR A 1 86 ? 11.636 -7.816 -11.554 1.00 91.31 86 TYR A CA 1
ATOM 684 C C . TYR A 1 86 ? 10.387 -7.956 -10.672 1.00 91.31 86 TYR A C 1
ATOM 686 O O . TYR A 1 86 ? 10.040 -7.065 -9.898 1.00 91.31 86 TYR A O 1
ATOM 694 N N . LYS A 1 87 ? 9.718 -9.114 -10.720 1.00 93.31 87 LYS A N 1
ATOM 695 C CA . LYS A 1 87 ? 8.516 -9.355 -9.913 1.00 93.31 87 LYS A CA 1
ATOM 696 C C . LYS A 1 87 ? 8.824 -9.317 -8.417 1.00 93.31 87 LYS A C 1
ATOM 698 O O . LYS A 1 8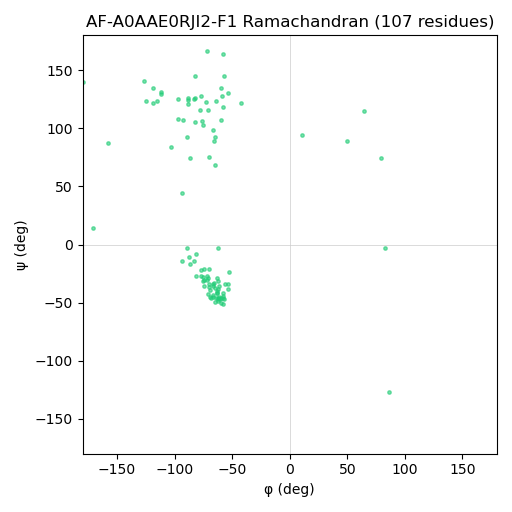7 ? 8.029 -8.775 -7.647 1.00 93.31 87 LYS A O 1
ATOM 703 N N . SER A 1 88 ? 9.943 -9.909 -8.004 1.00 93.38 88 SER A N 1
ATOM 704 C CA . SER A 1 88 ? 10.372 -9.952 -6.605 1.00 93.38 88 SER A CA 1
ATOM 705 C C . SER A 1 88 ? 10.622 -8.545 -6.061 1.00 93.38 88 SER A C 1
ATOM 707 O O . SER A 1 88 ? 10.068 -8.179 -5.023 1.00 93.38 88 SER A O 1
ATOM 709 N N . SER A 1 89 ? 11.377 -7.730 -6.799 1.00 93.12 89 SER A N 1
ATOM 710 C CA . SER A 1 89 ? 11.707 -6.354 -6.415 1.00 93.12 89 SER A CA 1
ATOM 711 C C . SER A 1 89 ? 10.472 -5.451 -6.353 1.00 93.12 89 SER A C 1
ATOM 713 O O . SER A 1 89 ? 10.255 -4.799 -5.329 1.00 93.12 89 SER A O 1
ATOM 715 N N . VAL A 1 90 ? 9.598 -5.498 -7.364 1.00 94.44 90 VAL A N 1
ATOM 716 C CA . VAL A 1 90 ? 8.322 -4.759 -7.374 1.00 94.44 90 VAL A CA 1
ATOM 717 C C . VAL A 1 90 ? 7.426 -5.176 -6.204 1.00 94.44 90 VAL A C 1
ATOM 719 O O . VAL A 1 90 ? 6.900 -4.329 -5.483 1.00 94.44 90 VAL A O 1
ATOM 722 N N . THR A 1 91 ? 7.283 -6.482 -5.961 1.00 95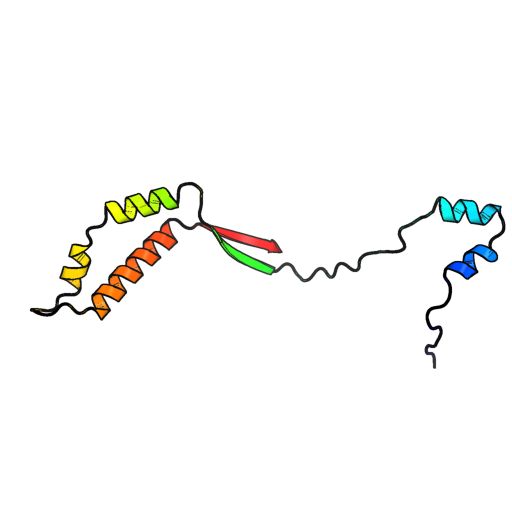.25 91 THR A N 1
ATOM 723 C CA . THR A 1 91 ? 6.462 -6.990 -4.847 1.00 95.25 91 THR A CA 1
ATOM 724 C C . THR A 1 91 ? 7.033 -6.551 -3.498 1.00 95.25 91 THR A C 1
ATOM 726 O O . THR A 1 91 ? 6.285 -6.151 -2.606 1.00 95.25 91 THR A O 1
ATOM 729 N N . SER A 1 92 ? 8.359 -6.595 -3.343 1.00 95.06 92 SER A N 1
ATOM 730 C CA . SER A 1 92 ? 9.031 -6.141 -2.126 1.00 95.06 92 SER A CA 1
ATOM 731 C C . SER A 1 92 ? 8.823 -4.647 -1.885 1.00 95.06 92 SER A C 1
ATOM 733 O O . SER A 1 92 ? 8.611 -4.247 -0.742 1.00 95.06 92 SER A O 1
ATOM 735 N N . TYR A 1 93 ? 8.867 -3.831 -2.939 1.00 95.06 93 TYR A N 1
ATOM 736 C CA . TYR A 1 93 ? 8.624 -2.397 -2.837 1.00 95.06 93 TYR A CA 1
ATOM 737 C C . TYR A 1 93 ? 7.184 -2.097 -2.413 1.00 95.06 93 TYR A C 1
ATOM 739 O O . TYR A 1 93 ? 6.975 -1.394 -1.430 1.00 95.06 93 TYR A O 1
ATOM 747 N N . ILE A 1 94 ? 6.194 -2.712 -3.068 1.00 94.81 94 ILE A N 1
ATOM 748 C CA . ILE A 1 94 ? 4.775 -2.531 -2.721 1.00 94.81 94 ILE A CA 1
ATOM 749 C C . ILE A 1 94 ? 4.513 -2.917 -1.260 1.00 94.81 94 ILE A C 1
ATOM 751 O O . ILE A 1 94 ? 3.845 -2.178 -0.539 1.00 94.81 94 ILE A O 1
ATOM 755 N N . ASN A 1 95 ? 5.065 -4.042 -0.797 1.00 94.69 95 ASN A N 1
ATOM 756 C CA . ASN A 1 95 ? 4.927 -4.459 0.600 1.00 94.69 95 ASN A CA 1
ATOM 757 C C . ASN A 1 95 ? 5.552 -3.454 1.569 1.00 94.69 95 ASN A C 1
ATOM 759 O O . ASN A 1 95 ? 4.970 -3.187 2.616 1.00 94.69 95 ASN A O 1
ATOM 763 N N . LYS A 1 96 ? 6.697 -2.868 1.207 1.00 93.81 96 LYS A N 1
ATOM 764 C CA . LYS A 1 96 ? 7.317 -1.806 1.998 1.00 93.81 96 LYS A CA 1
ATOM 765 C C . LYS A 1 96 ? 6.410 -0.578 2.081 1.00 93.81 96 LYS A C 1
ATOM 767 O O . LYS A 1 96 ? 6.167 -0.103 3.181 1.00 93.81 96 LYS A O 1
ATOM 772 N N . CYS A 1 97 ? 5.847 -0.125 0.960 1.00 93.56 97 CYS A N 1
ATOM 773 C CA . CYS A 1 97 ? 4.895 0.987 0.954 1.00 93.56 97 CYS A CA 1
ATOM 774 C C . CYS A 1 97 ? 3.702 0.691 1.870 1.00 93.56 97 CYS A C 1
ATOM 776 O O . CYS A 1 97 ? 3.344 1.524 2.692 1.00 93.56 97 CYS A O 1
ATOM 778 N N . ILE A 1 98 ? 3.122 -0.511 1.775 1.00 92.94 98 ILE A N 1
ATOM 779 C CA . ILE A 1 98 ? 2.026 -0.967 2.643 1.00 92.94 98 ILE A CA 1
ATOM 780 C C . ILE A 1 98 ? 2.435 -0.927 4.123 1.00 92.94 98 ILE A C 1
ATOM 782 O O . ILE A 1 98 ? 1.680 -0.437 4.963 1.00 92.94 98 ILE A O 1
ATOM 786 N N . 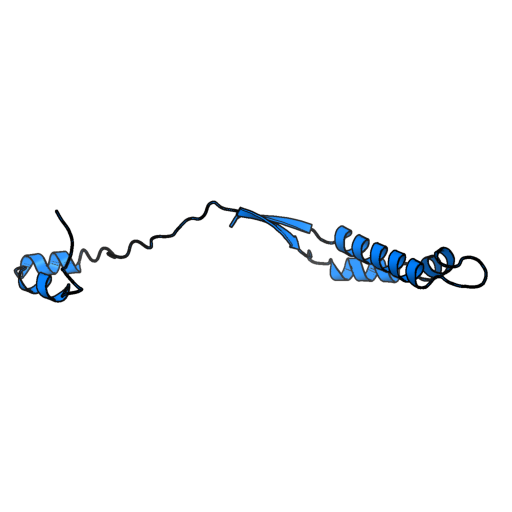ASP A 1 99 ? 3.618 -1.431 4.457 1.00 92.38 99 ASP A N 1
ATOM 787 C CA . ASP A 1 99 ? 4.109 -1.428 5.832 1.00 92.38 99 ASP A CA 1
ATOM 788 C C . ASP A 1 99 ? 4.343 -0.003 6.357 1.00 92.38 99 ASP A C 1
ATOM 790 O O . ASP A 1 99 ? 3.978 0.271 7.498 1.00 92.38 99 ASP A O 1
ATOM 794 N N . ASP A 1 100 ? 4.835 0.912 5.519 1.00 90.19 100 ASP A N 1
ATOM 795 C CA . ASP A 1 100 ? 5.108 2.306 5.888 1.00 90.19 100 ASP A CA 1
ATOM 796 C C . ASP A 1 100 ? 3.827 3.102 6.210 1.00 90.19 100 ASP A C 1
ATOM 798 O O . ASP A 1 100 ? 3.837 3.959 7.096 1.00 90.19 100 ASP A O 1
ATOM 802 N N . VAL A 1 101 ? 2.703 2.818 5.539 1.00 91.75 101 VAL A N 1
ATOM 803 C CA . VAL A 1 101 ? 1.418 3.490 5.827 1.00 91.75 101 VAL A CA 1
ATOM 804 C C . VAL A 1 101 ? 0.518 2.747 6.813 1.00 91.75 101 VAL A C 1
ATOM 806 O O . VAL A 1 101 ? -0.444 3.334 7.318 1.00 91.75 101 VAL A O 1
ATOM 809 N N . THR A 1 102 ? 0.780 1.475 7.118 1.00 91.88 102 THR A N 1
ATOM 810 C CA . THR A 1 102 ? -0.020 0.742 8.112 1.00 91.88 102 THR A CA 1
ATOM 811 C C . THR A 1 102 ? 0.436 1.033 9.538 1.00 91.88 102 THR A C 1
ATOM 813 O O . THR A 1 102 ? 1.615 1.186 9.838 1.00 91.88 102 THR A O 1
ATOM 816 N N . VAL A 1 103 ? -0.519 1.073 10.470 1.00 88.25 103 VAL A N 1
ATOM 817 C CA . VAL A 1 103 ? -0.236 1.284 11.895 1.00 88.25 103 VAL A CA 1
ATOM 818 C C . VAL A 1 103 ? -0.551 0.012 12.670 1.00 88.25 103 VAL A C 1
ATOM 820 O O . VAL A 1 103 ? -1.632 -0.567 12.532 1.00 88.25 103 VAL A O 1
ATOM 823 N N . SER A 1 104 ? 0.383 -0.413 13.521 1.00 86.00 104 SER A N 1
ATOM 824 C CA . SER A 1 104 ? 0.193 -1.560 14.412 1.00 86.00 104 SER A CA 1
ATOM 825 C C . SER A 1 104 ? -0.550 -1.140 15.677 1.00 86.00 104 SER A C 1
ATOM 827 O O . SER A 1 104 ? -0.119 -0.234 16.389 1.00 86.00 104 SER A O 1
ATOM 829 N N . LYS A 1 105 ? -1.662 -1.813 15.976 1.00 84.25 105 LYS A N 1
ATOM 830 C CA . LYS A 1 105 ? -2.449 -1.602 17.197 1.00 84.25 105 LYS A CA 1
ATOM 831 C C . LYS A 1 105 ? -2.477 -2.882 18.024 1.00 84.25 105 LYS A C 1
ATOM 833 O O . LYS A 1 105 ? -2.683 -3.970 17.485 1.00 84.25 105 LYS A O 1
ATOM 838 N N . SER A 1 106 ? -2.268 -2.753 19.331 1.00 82.38 106 SER A N 1
ATOM 839 C CA . SER A 1 106 ? -2.449 -3.839 20.291 1.00 82.38 106 SER A CA 1
ATOM 840 C C . SER A 1 106 ? -3.894 -3.866 20.776 1.00 82.38 106 SER A C 1
ATOM 842 O O . SER A 1 106 ? -4.417 -2.872 21.277 1.00 82.38 106 SER A O 1
ATOM 844 N N . ILE A 1 107 ? -4.548 -5.014 20.626 1.00 81.44 107 ILE A N 1
ATOM 845 C CA . ILE A 1 107 ? -5.895 -5.252 21.138 1.00 81.44 107 ILE A CA 1
ATOM 846 C C . ILE A 1 107 ? -5.796 -6.337 22.202 1.00 81.44 107 ILE A C 1
ATOM 848 O O . ILE A 1 107 ? -5.302 -7.433 21.941 1.00 81.44 107 ILE A O 1
ATOM 852 N N . THR A 1 108 ? -6.271 -6.017 23.399 1.00 79.12 108 THR A N 1
ATOM 853 C CA . THR A 1 108 ? -6.391 -6.955 24.515 1.00 79.12 108 THR A CA 1
ATOM 854 C C . THR A 1 108 ? -7.835 -7.453 24.530 1.00 79.12 108 THR A C 1
ATOM 856 O O . THR A 1 108 ? -8.739 -6.667 24.804 1.00 79.12 108 THR A O 1
ATOM 859 N N . THR A 1 109 ? -8.061 -8.715 24.147 1.00 66.69 109 THR A N 1
ATOM 860 C CA . THR A 1 109 ? -9.394 -9.361 24.114 1.00 66.69 109 THR A CA 1
ATOM 861 C C . THR A 1 109 ? -9.511 -10.393 25.211 1.00 66.69 109 THR A C 1
ATOM 863 O O . THR A 1 109 ? -8.589 -11.236 25.262 1.00 66.69 109 THR A O 1
#